Protein AF-A0A4Q6FLM0-F1 (afdb_monomer)

Solvent-accessible surface area (backbone atoms only — not comparable to full-atom values): 3544 Å² total; per-residue (Å²): 124,95,63,84,88,53,78,84,54,50,93,52,62,72,60,54,52,53,53,52,52,52,40,71,76,40,80,67,80,57,70,69,77,55,65,99,61,85,87,88,86,87,71,96,61,93,84,86,132

Foldseek 3Di:
DPDDDDPVVDPDPVVVVVVVVVCVVPVCPPVCVCPPPDDDDDDPDDDDD

Structure (mmCIF, N/CA/C/O backbone):
data_AF-A0A4Q6FLM0-F1
#
_entry.id   AF-A0A4Q6FLM0-F1
#
loop_
_atom_site.group_PDB
_atom_site.id
_atom_site.type_symbol
_atom_site.label_atom_id
_atom_site.label_alt_id
_atom_site.label_comp_id
_atom_site.label_asym_id
_atom_site.label_entity_id
_atom_site.label_seq_id
_atom_site.pdbx_PDB_ins_code
_atom_site.Cartn_x
_atom_site.Cartn_y
_atom_site.Cartn_z
_atom_site.occupancy
_atom_site.B_iso_or_equiv
_atom_site.auth_seq_id
_atom_site.auth_comp_id
_atom_site.auth_asym_id
_atom_site.auth_atom_id
_atom_site.pdbx_PDB_model_num
ATOM 1 N N . MET A 1 1 ? 2.808 -9.901 8.480 1.00 84.12 1 MET A N 1
ATOM 2 C CA . MET A 1 1 ? 1.862 -8.829 8.851 1.00 84.12 1 MET A CA 1
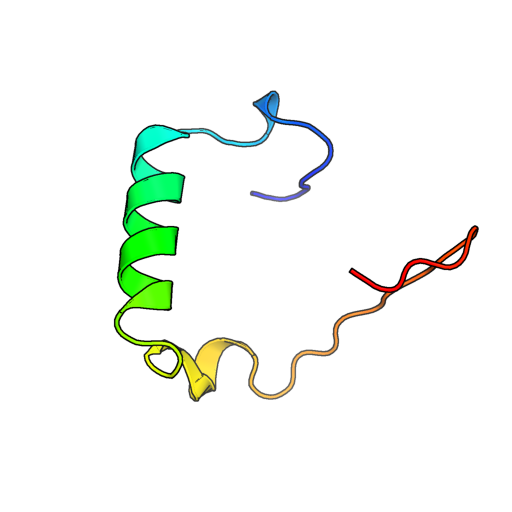ATOM 3 C C . MET A 1 1 ? 0.426 -9.310 8.633 1.00 84.12 1 MET A C 1
ATOM 5 O O . MET A 1 1 ? 0.134 -9.778 7.539 1.00 84.12 1 MET A O 1
ATOM 9 N N . LYS A 1 2 ? -0.435 -9.294 9.667 1.00 91.88 2 LYS A N 1
ATOM 10 C CA . LYS A 1 2 ? -1.865 -9.675 9.544 1.00 91.88 2 LYS A CA 1
ATOM 11 C C . LYS A 1 2 ? -2.765 -8.469 9.238 1.00 91.88 2 LYS A C 1
ATOM 13 O O . LYS A 1 2 ? -3.696 -8.613 8.460 1.00 91.88 2 LYS A O 1
ATOM 18 N N . ASN A 1 3 ? -2.447 -7.308 9.819 1.00 94.62 3 ASN A N 1
ATOM 19 C CA . ASN A 1 3 ? -3.101 -6.015 9.603 1.00 94.62 3 ASN A CA 1
ATOM 20 C C . ASN A 1 3 ? -2.029 -4.931 9.405 1.00 94.62 3 ASN A C 1
ATOM 22 O O . ASN A 1 3 ? -0.908 -5.112 9.874 1.00 94.62 3 ASN A O 1
ATOM 26 N N . PHE A 1 4 ? -2.385 -3.821 8.756 1.00 95.44 4 PHE A N 1
ATOM 27 C CA . PHE A 1 4 ? -1.536 -2.635 8.595 1.00 95.44 4 PHE A 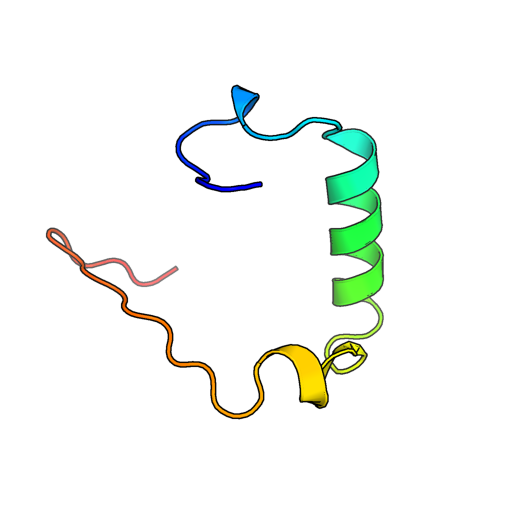CA 1
ATOM 28 C C . PHE A 1 4 ? -2.359 -1.382 8.922 1.00 95.44 4 PHE A C 1
ATOM 30 O O . PHE A 1 4 ? -2.981 -0.787 8.042 1.00 95.44 4 PHE A O 1
ATOM 37 N N . LEU A 1 5 ? -2.445 -1.051 10.210 1.00 96.19 5 LEU A N 1
ATOM 38 C CA . LEU A 1 5 ? -3.246 0.057 10.746 1.00 96.19 5 LEU A CA 1
ATOM 39 C C . LEU A 1 5 ? -2.368 1.194 11.279 1.00 96.19 5 LEU A C 1
ATOM 41 O O . LEU A 1 5 ? -2.797 2.346 11.295 1.00 96.19 5 LEU A O 1
ATOM 45 N N . SER A 1 6 ? -1.146 0.886 11.715 1.00 95.31 6 SER A N 1
ATOM 46 C CA . SER A 1 6 ? -0.190 1.866 12.227 1.00 95.31 6 SER A CA 1
ATOM 47 C C . SER A 1 6 ? 1.249 1.502 11.862 1.00 95.31 6 SER A C 1
ATOM 49 O O . SER A 1 6 ? 1.548 0.371 11.485 1.00 95.31 6 SER A O 1
ATOM 51 N N . ALA A 1 7 ? 2.175 2.449 12.035 1.00 92.31 7 ALA A N 1
ATOM 52 C CA . ALA A 1 7 ? 3.602 2.193 11.829 1.00 92.31 7 ALA A CA 1
ATOM 53 C C . ALA A 1 7 ? 4.170 1.110 12.770 1.00 92.31 7 ALA A C 1
ATOM 55 O O . ALA A 1 7 ? 5.177 0.494 12.440 1.00 92.31 7 ALA A O 1
ATOM 56 N N . LEU A 1 8 ? 3.518 0.854 13.911 1.0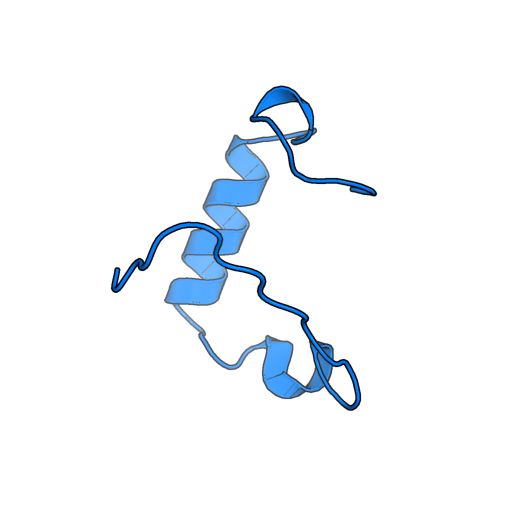0 93.56 8 LEU A N 1
ATOM 57 C CA . LEU A 1 8 ? 3.923 -0.178 14.871 1.00 93.56 8 LEU A CA 1
ATOM 58 C C . LEU A 1 8 ? 3.661 -1.602 14.361 1.00 93.56 8 LEU A C 1
ATOM 60 O O . LEU A 1 8 ? 4.232 -2.544 14.896 1.00 93.56 8 LEU A O 1
ATOM 64 N N . ASP A 1 9 ? 2.833 -1.764 13.322 1.00 94.88 9 ASP A N 1
ATOM 65 C CA . ASP A 1 9 ? 2.591 -3.070 12.696 1.00 94.88 9 ASP A CA 1
ATOM 66 C C . ASP A 1 9 ? 3.766 -3.516 11.805 1.00 94.88 9 ASP A C 1
ATOM 68 O O . ASP A 1 9 ? 3.779 -4.643 11.302 1.00 94.88 9 ASP A O 1
ATOM 72 N N . VAL A 1 10 ? 4.739 -2.626 11.575 1.00 94.69 10 VAL A N 1
ATOM 73 C CA . VAL A 1 10 ? 5.934 -2.883 10.772 1.00 94.69 10 VAL A CA 1
ATOM 74 C C . VAL A 1 10 ? 7.074 -3.326 11.679 1.00 94.69 10 VAL A C 1
ATOM 76 O O . VAL A 1 10 ? 7.658 -2.519 12.396 1.00 94.69 10 VAL A O 1
ATOM 79 N N . ASP A 1 11 ? 7.450 -4.599 11.572 1.00 92.81 11 ASP A N 1
ATOM 80 C CA . ASP A 1 11 ? 8.535 -5.181 12.373 1.00 92.81 11 ASP A CA 1
ATOM 81 C C . ASP A 1 11 ? 9.897 -4.504 12.119 1.00 92.81 11 ASP A C 1
ATOM 83 O O . ASP A 1 11 ? 10.727 -4.383 13.018 1.00 92.81 11 ASP A O 1
ATOM 87 N N . ASN A 1 12 ? 10.158 -4.078 10.877 1.00 95.56 12 ASN A N 1
ATOM 88 C CA . ASN A 1 12 ? 11.422 -3.462 10.478 1.00 95.56 12 ASN A CA 1
ATO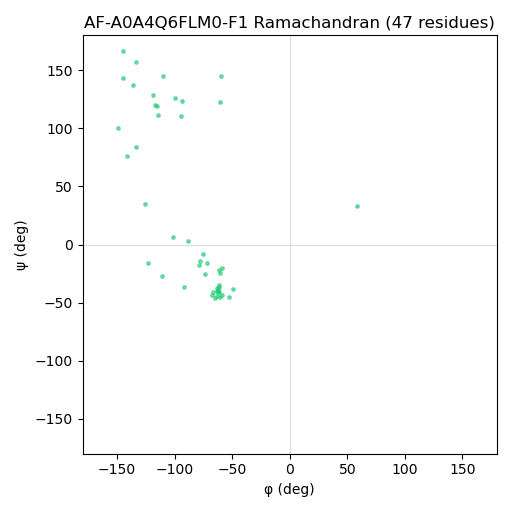M 89 C C . ASN A 1 12 ? 11.205 -2.437 9.356 1.00 95.56 12 ASN A C 1
ATOM 91 O O . ASN A 1 12 ? 11.082 -2.786 8.180 1.00 95.56 12 ASN A O 1
ATOM 95 N N . VAL A 1 13 ? 11.168 -1.161 9.736 1.00 95.38 13 VAL A N 1
ATOM 96 C CA . VAL A 1 13 ? 10.963 -0.044 8.803 1.00 95.38 13 VAL A CA 1
ATOM 97 C C . VAL A 1 13 ? 12.117 0.104 7.798 1.00 95.38 13 VAL A C 1
ATOM 99 O O . VAL A 1 13 ? 11.816 0.222 6.612 1.00 95.38 13 VAL A O 1
ATOM 102 N N . PRO A 1 14 ? 13.410 0.055 8.190 1.00 96.94 14 PRO A N 1
ATOM 103 C CA . PRO A 1 14 ? 14.512 0.112 7.223 1.00 96.94 14 PRO A CA 1
ATOM 104 C C . PRO A 1 14 ? 14.400 -0.920 6.096 1.00 96.94 14 PRO A C 1
ATOM 106 O O . PRO A 1 14 ? 14.513 -0.565 4.924 1.00 96.94 14 PRO A O 1
ATOM 109 N N . LYS A 1 15 ? 14.078 -2.174 6.434 1.00 97.00 15 LYS A N 1
ATOM 110 C CA . LYS A 1 15 ? 13.901 -3.237 5.439 1.00 97.00 15 LYS A CA 1
ATOM 111 C C . LYS A 1 15 ? 12.743 -2.943 4.479 1.00 97.00 15 LYS A C 1
ATOM 113 O O . LYS A 1 15 ? 12.875 -3.145 3.277 1.00 97.00 15 LYS A O 1
ATOM 118 N N . LEU A 1 16 ? 11.625 -2.422 4.990 1.00 96.19 16 LEU A N 1
ATOM 119 C CA . LEU A 1 16 ? 10.479 -2.043 4.159 1.00 96.19 16 LEU A CA 1
ATOM 120 C C . LEU A 1 16 ? 10.844 -0.944 3.143 1.00 96.19 16 LEU A C 1
ATOM 122 O O . LEU A 1 16 ? 10.366 -0.963 2.009 1.00 96.19 16 LEU A O 1
ATOM 126 N N . VAL A 1 17 ? 11.712 -0.003 3.528 1.00 97.50 17 VAL A N 1
ATOM 127 C CA . VAL A 1 17 ? 12.213 1.046 2.625 1.00 97.50 17 VAL A CA 1
ATOM 128 C C . VAL A 1 17 ? 13.096 0.454 1.524 1.00 97.50 17 VAL A C 1
ATOM 130 O O . VAL A 1 17 ? 12.940 0.824 0.360 1.00 97.50 17 VAL A O 1
ATOM 133 N N . GLU A 1 18 ? 13.986 -0.480 1.859 1.00 98.06 18 GLU A N 1
ATOM 134 C CA . GLU A 1 18 ? 14.817 -1.180 0.869 1.00 98.06 18 GLU A CA 1
ATOM 135 C C . GLU A 1 18 ? 13.962 -1.956 -0.142 1.00 98.06 18 GLU A C 1
ATOM 137 O O . GLU A 1 18 ? 14.166 -1.830 -1.353 1.00 98.06 18 GLU A O 1
ATOM 142 N N . GLU A 1 19 ? 12.954 -2.690 0.337 1.00 96.38 19 GLU A N 1
ATOM 143 C CA . GLU A 1 19 ? 11.995 -3.403 -0.514 1.00 96.38 19 GLU A CA 1
ATOM 144 C C . GLU A 1 19 ? 11.247 -2.435 -1.449 1.00 96.38 19 GLU A C 1
ATOM 146 O O . GLU A 1 19 ? 11.139 -2.691 -2.651 1.00 96.38 19 GLU A O 1
ATOM 151 N N . ALA A 1 20 ? 10.798 -1.282 -0.943 1.00 97.50 20 ALA A N 1
ATOM 152 C CA . ALA A 1 20 ? 10.127 -0.264 -1.752 1.00 97.50 20 ALA A CA 1
ATOM 153 C C . ALA A 1 20 ? 11.038 0.333 -2.843 1.00 97.50 20 ALA A C 1
ATOM 155 O O . ALA A 1 20 ? 10.588 0.556 -3.971 1.00 97.50 20 ALA A O 1
ATOM 156 N N . LEU A 1 21 ? 12.319 0.573 -2.542 1.00 98.38 21 LEU A N 1
ATOM 157 C CA . LEU A 1 21 ? 13.296 1.054 -3.526 1.00 98.38 21 LEU A CA 1
ATOM 158 C C . LEU A 1 21 ? 13.573 0.004 -4.610 1.00 98.38 21 LEU A C 1
ATOM 160 O O . LEU A 1 21 ? 13.624 0.354 -5.793 1.00 98.38 21 LEU A O 1
ATOM 164 N N . ALA A 1 22 ? 13.688 -1.271 -4.233 1.00 98.00 22 ALA A N 1
ATOM 165 C CA . ALA A 1 22 ? 13.862 -2.370 -5.180 1.00 98.00 22 ALA A CA 1
ATOM 166 C C . ALA A 1 22 ? 12.644 -2.520 -6.111 1.00 98.00 22 ALA A C 1
ATOM 168 O O . ALA A 1 22 ? 12.804 -2.624 -7.329 1.00 98.00 22 ALA A O 1
ATOM 169 N N . LEU A 1 23 ? 11.425 -2.442 -5.564 1.00 97.75 23 LEU A N 1
ATOM 170 C CA . LEU A 1 23 ? 10.182 -2.448 -6.346 1.00 97.75 23 LEU A CA 1
ATOM 171 C C . LEU A 1 23 ? 10.101 -1.253 -7.300 1.00 97.75 23 LEU A C 1
ATOM 173 O O . LEU A 1 23 ? 9.718 -1.411 -8.456 1.00 97.75 23 LEU A O 1
ATOM 177 N N . LYS A 1 24 ? 10.512 -0.061 -6.853 1.00 97.88 24 LYS A N 1
ATOM 178 C CA . LYS A 1 24 ? 10.567 1.130 -7.710 1.00 97.88 24 LYS A CA 1
ATOM 179 C C . LYS A 1 24 ? 11.539 0.948 -8.881 1.00 97.88 24 LYS A C 1
ATOM 181 O O . LYS A 1 24 ? 11.242 1.396 -9.986 1.00 97.88 24 LYS A O 1
ATOM 186 N N . ALA A 1 25 ? 12.682 0.304 -8.648 1.00 98.44 25 ALA A N 1
ATOM 187 C CA . ALA A 1 25 ? 13.672 0.018 -9.684 1.00 98.44 25 ALA A CA 1
ATOM 188 C C . ALA A 1 25 ? 13.229 -1.100 -10.649 1.00 98.44 25 ALA A C 1
ATOM 190 O O . ALA A 1 25 ? 13.694 -1.151 -11.786 1.00 98.44 25 ALA A O 1
ATOM 191 N N . SER A 1 26 ? 12.346 -2.006 -10.220 1.00 97.88 26 SER A N 1
ATOM 192 C CA . SER A 1 26 ? 11.841 -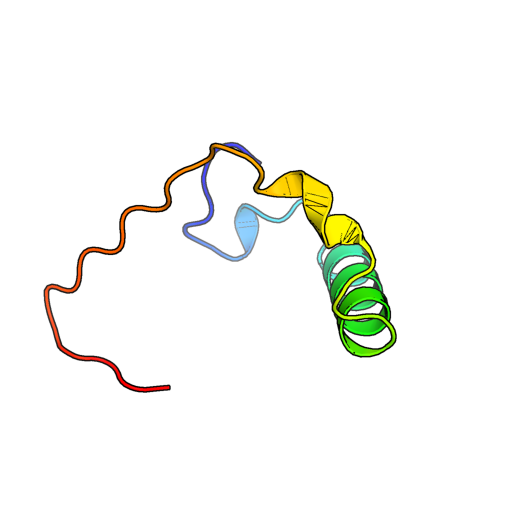3.123 -11.032 1.00 97.88 26 SER A CA 1
ATOM 193 C C . SER A 1 26 ? 10.346 -3.381 -10.779 1.00 97.88 26 SER A C 1
ATOM 195 O O . SER A 1 26 ? 9.999 -4.363 -10.123 1.00 97.88 26 SER A O 1
ATOM 197 N N . PRO A 1 27 ? 9.441 -2.546 -11.331 1.00 96.38 27 PRO A N 1
ATOM 198 C CA . PRO A 1 27 ? 8.014 -2.547 -10.974 1.00 96.38 27 PRO A CA 1
ATOM 199 C C . PRO A 1 27 ? 7.265 -3.858 -11.243 1.00 96.38 27 PRO A C 1
ATOM 201 O O . PRO A 1 27 ? 6.251 -4.138 -10.611 1.00 96.38 27 PRO A O 1
ATOM 204 N N . TRP A 1 28 ? 7.762 -4.666 -12.180 1.00 96.38 28 TRP A N 1
ATOM 205 C CA . TRP A 1 28 ? 7.127 -5.910 -12.628 1.00 96.3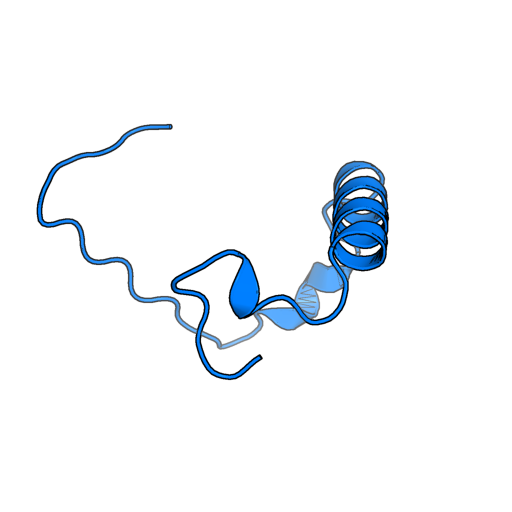8 28 TRP A CA 1
ATOM 206 C C . TRP A 1 28 ? 7.763 -7.171 -12.030 1.00 96.38 28 TRP A C 1
ATOM 208 O O . TRP A 1 28 ? 7.394 -8.281 -12.405 1.00 96.38 28 TRP A O 1
ATOM 218 N N . SER A 1 29 ? 8.701 -7.032 -11.085 1.00 96.56 29 SER A N 1
ATOM 219 C CA . SER A 1 29 ? 9.445 -8.161 -10.498 1.00 96.56 29 SER A CA 1
ATOM 220 C C . SER A 1 29 ? 8.557 -9.213 -9.813 1.00 96.56 29 SER A C 1
ATOM 222 O O . SER A 1 29 ? 8.972 -10.360 -9.657 1.00 96.56 29 SER A O 1
ATOM 224 N N . HIS A 1 30 ? 7.325 -8.849 -9.439 1.00 96.56 30 HIS A N 1
ATOM 225 C CA . HIS A 1 30 ? 6.370 -9.712 -8.739 1.00 96.56 30 HIS A CA 1
ATOM 226 C C . HIS A 1 30 ? 5.006 -9.818 -9.439 1.00 96.56 30 HIS A C 1
ATOM 228 O O . HIS A 1 30 ? 3.980 -9.960 -8.774 1.00 96.56 30 HIS A O 1
ATOM 234 N N . GLU A 1 31 ? 4.970 -9.793 -10.773 1.00 95.75 31 GLU A N 1
ATOM 235 C CA . GLU A 1 31 ? 3.728 -9.848 -11.567 1.00 95.75 31 GLU A CA 1
ATOM 236 C C . GLU A 1 31 ? 2.770 -10.987 -11.149 1.00 95.75 31 GLU A C 1
ATOM 238 O O . GLU A 1 31 ? 1.553 -10.813 -11.076 1.00 95.75 31 GLU A O 1
ATOM 243 N N . ALA A 1 32 ? 3.309 -12.157 -10.794 1.00 97.12 32 ALA A N 1
ATOM 244 C CA . ALA A 1 32 ? 2.507 -13.314 -10.397 1.00 97.12 32 ALA A CA 1
ATOM 245 C C . ALA A 1 32 ? 1.946 -13.248 -8.959 1.00 97.12 32 ALA A C 1
ATOM 247 O O . ALA A 1 32 ? 1.051 -14.031 -8.632 1.00 97.12 32 ALA A O 1
ATOM 248 N N . LEU A 1 33 ? 2.434 -12.344 -8.099 1.00 96.69 33 LEU A N 1
ATOM 249 C CA . LEU A 1 33 ? 2.116 -12.323 -6.662 1.00 96.69 33 LEU A CA 1
ATOM 250 C C . LEU A 1 33 ? 0.625 -12.066 -6.391 1.00 96.69 33 LEU A C 1
ATO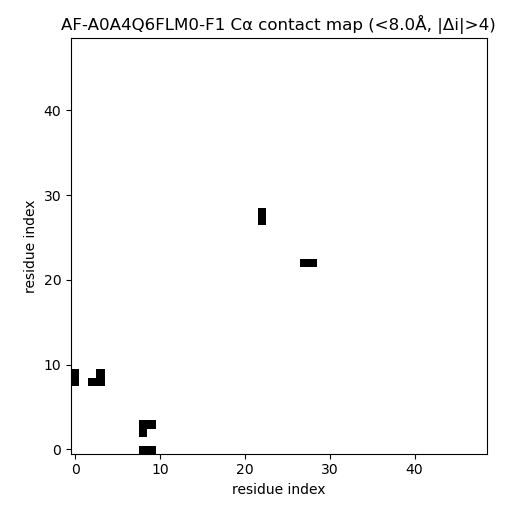M 252 O O . LEU A 1 33 ? 0.034 -12.675 -5.500 1.00 96.69 33 LEU A O 1
ATOM 256 N N . GLY A 1 34 ? 0.002 -11.202 -7.197 1.00 95.50 34 GLY A N 1
ATOM 257 C CA . GLY A 1 34 ? -1.426 -10.878 -7.118 1.00 95.50 34 GLY A CA 1
ATOM 258 C C . GLY A 1 34 ? -2.335 -11.794 -7.943 1.00 95.50 34 GLY A C 1
ATOM 259 O O . GLY A 1 34 ? -3.542 -11.554 -8.014 1.00 95.50 34 GLY A O 1
ATOM 260 N N . LYS A 1 35 ? -1.801 -12.832 -8.603 1.00 97.69 35 LYS A N 1
ATOM 261 C CA . LYS A 1 35 ? -2.575 -13.641 -9.553 1.00 97.69 35 LYS A CA 1
ATOM 262 C C . LYS A 1 35 ? -3.762 -14.316 -8.859 1.00 97.69 35 LYS A C 1
ATOM 264 O O . LYS A 1 35 ? -3.593 -15.093 -7.920 1.00 97.69 35 LYS A O 1
ATOM 269 N N . ARG A 1 36 ? -4.971 -14.043 -9.369 1.00 97.56 36 ARG A N 1
ATOM 270 C CA . ARG A 1 36 ? -6.256 -14.518 -8.813 1.00 97.56 36 ARG A CA 1
ATOM 271 C C . ARG A 1 36 ? -6.486 -14.086 -7.352 1.00 97.56 36 ARG A C 1
ATOM 273 O O . ARG A 1 36 ? -7.101 -14.821 -6.581 1.00 97.56 36 ARG A O 1
ATOM 280 N N . LYS A 1 37 ? -5.992 -12.904 -6.967 1.00 97.56 37 LYS A N 1
ATOM 281 C CA . LYS A 1 37 ? -6.327 -12.220 -5.709 1.00 97.56 37 LYS A CA 1
ATOM 282 C C . LYS A 1 37 ? -7.164 -10.976 -6.011 1.00 97.56 37 LYS A C 1
ATOM 284 O O . LYS A 1 37 ? -6.948 -10.319 -7.023 1.00 97.56 37 LYS A O 1
ATOM 289 N N . THR A 1 38 ? -8.107 -10.657 -5.130 1.00 97.56 38 THR A N 1
ATOM 290 C CA . THR A 1 38 ? -8.979 -9.481 -5.251 1.00 97.56 38 THR A CA 1
ATOM 291 C C . THR A 1 38 ? -8.755 -8.575 -4.049 1.00 97.56 38 THR A C 1
ATOM 293 O O . THR A 1 38 ? -8.808 -9.045 -2.914 1.00 97.56 38 THR A O 1
ATOM 296 N N . LEU A 1 39 ? -8.501 -7.289 -4.298 1.00 97.38 39 LEU A N 1
ATOM 297 C CA . LEU A 1 39 ? -8.361 -6.263 -3.2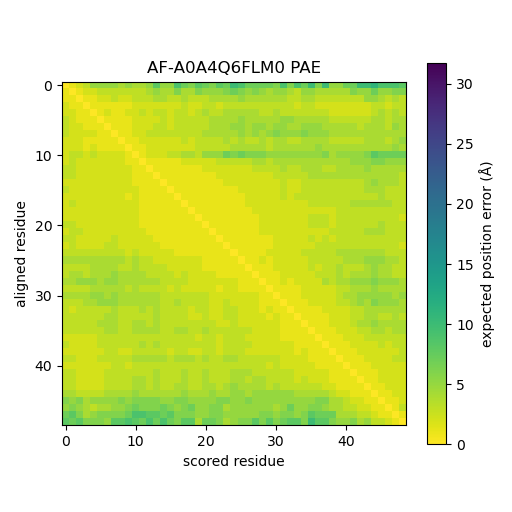66 1.00 97.38 39 LEU A CA 1
ATOM 298 C C . LEU A 1 39 ? -9.669 -5.470 -3.155 1.00 97.38 39 LEU A C 1
ATOM 300 O O . LEU A 1 39 ? -10.157 -4.951 -4.156 1.00 97.38 39 LEU A O 1
ATOM 304 N N . GLY A 1 40 ? -10.231 -5.375 -1.949 1.00 97.00 40 GLY A N 1
ATOM 305 C CA . GLY A 1 40 ? -11.388 -4.527 -1.662 1.00 97.00 40 GLY A CA 1
ATOM 306 C C . GLY A 1 40 ? -10.944 -3.162 -1.144 1.00 97.00 40 GLY A C 1
ATOM 307 O O . GLY A 1 40 ? -10.233 -3.095 -0.145 1.00 97.00 40 GLY A O 1
ATOM 308 N N . LEU A 1 41 ? -11.371 -2.083 -1.804 1.00 96.75 41 LEU A N 1
ATOM 309 C CA . LEU A 1 41 ? -11.108 -0.706 -1.383 1.00 96.75 41 LEU A CA 1
ATOM 310 C C . LEU A 1 41 ? -12.434 -0.032 -1.019 1.00 96.75 41 LEU A C 1
ATOM 312 O O . LEU A 1 41 ? -13.323 0.077 -1.861 1.00 96.75 41 LEU A O 1
ATOM 316 N N . VAL A 1 42 ? -12.569 0.408 0.233 1.00 96.38 42 VAL A N 1
ATOM 317 C CA . VAL A 1 42 ? -13.770 1.086 0.739 1.00 96.38 42 VAL A CA 1
ATOM 318 C C . VAL A 1 42 ? -13.396 2.502 1.150 1.00 96.38 42 VAL A C 1
ATOM 320 O O . VAL A 1 42 ? -12.561 2.701 2.029 1.00 96.38 42 VAL A O 1
ATOM 323 N N . PHE A 1 43 ? -14.033 3.482 0.516 1.00 97.19 43 PHE A N 1
ATOM 324 C CA . PHE A 1 43 ? -13.812 4.898 0.776 1.00 97.19 43 PHE A CA 1
ATOM 325 C C . PHE A 1 43 ? -15.077 5.512 1.365 1.00 97.19 43 PHE A C 1
ATOM 327 O O . PHE A 1 43 ? -16.080 5.664 0.675 1.00 97.19 43 PHE A O 1
ATOM 334 N N . PHE A 1 44 ? -15.015 5.900 2.638 1.00 97.62 44 PHE A N 1
ATOM 335 C CA . PHE A 1 44 ? -16.060 6.724 3.256 1.00 97.62 44 PHE A CA 1
ATOM 336 C C . PHE A 1 44 ? -15.930 8.206 2.876 1.00 97.62 44 PHE A C 1
ATOM 338 O O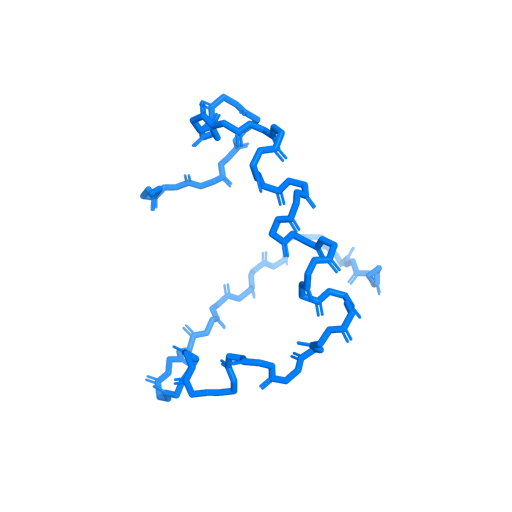 . PHE A 1 44 ? -16.890 8.955 3.001 1.00 97.62 44 PHE A O 1
ATOM 345 N N . ASN A 1 45 ? -14.755 8.608 2.379 1.00 97.62 45 ASN A N 1
ATOM 346 C CA . ASN A 1 45 ? -14.474 9.920 1.804 1.00 97.62 45 ASN A CA 1
ATOM 347 C C . ASN A 1 45 ? -13.646 9.735 0.517 1.00 97.62 45 ASN A C 1
ATOM 349 O O . ASN A 1 45 ? -12.707 8.932 0.538 1.00 97.62 45 ASN A O 1
ATOM 353 N N . PRO A 1 46 ? -13.938 10.454 -0.584 1.00 95.31 46 PRO A N 1
ATOM 354 C CA . PRO A 1 46 ? -13.164 10.348 -1.824 1.00 95.31 46 PRO A CA 1
ATOM 355 C C . PRO A 1 46 ? -11.674 10.700 -1.650 1.00 95.31 46 PRO A C 1
ATOM 357 O O . PRO A 1 46 ? -11.327 11.615 -0.905 1.00 95.31 46 PRO A O 1
ATOM 360 N N . SER A 1 47 ? -10.792 10.008 -2.380 1.00 95.12 47 SER A N 1
ATOM 361 C CA . SER A 1 47 ? -9.347 10.283 -2.456 1.00 95.12 47 SER A CA 1
ATOM 362 C C . SER A 1 47 ? -8.828 9.978 -3.865 1.00 95.12 47 SER A C 1
ATOM 364 O O . SER A 1 47 ? -9.289 9.021 -4.479 1.00 95.12 47 SER A O 1
ATOM 366 N N . LEU A 1 48 ? -7.879 10.784 -4.365 1.00 93.81 48 LEU A N 1
ATOM 367 C CA . LEU A 1 48 ? -7.374 10.711 -5.750 1.00 93.81 48 LEU A CA 1
ATOM 368 C C . LEU A 1 48 ? -5.854 10.495 -5.874 1.00 93.81 48 LEU A C 1
ATOM 370 O O . LEU A 1 48 ? -5.395 10.147 -6.953 1.00 93.81 48 LEU A O 1
ATOM 374 N N . ARG A 1 49 ? -5.088 10.718 -4.798 1.00 88.56 49 ARG A N 1
ATOM 375 C CA . ARG A 1 49 ? -3.632 10.481 -4.775 1.00 88.56 49 ARG A CA 1
ATOM 376 C C . ARG A 1 49 ? -3.295 9.052 -5.177 1.00 88.56 49 ARG A C 1
ATOM 378 O O . ARG A 1 49 ? -2.308 8.905 -5.924 1.00 88.56 49 ARG A O 1
#

Secondary structure (DSSP, 8-state):
----SSGGG-S-HHHHHHHHHHHHH-TTTTTTTTTT-------SS----

Sequence (49 aa):
MKNFLSALDVDNVPKLVEEALALKASPWSHEALGKRKTLGLVFFNPSLR

pLDDT: mean 95.89, std 2.54, range [84.12, 98.44]

Mean predicted aligned error: 2.94 Å

Radius of gyration: 13.91 Å; Cα contacts (8 Å, |Δi|>4): 7; chains: 1; bounding box: 31×25×28 Å